Protein 1RJU (pdb70)

Secondary structure (DSSP, 8-state):
------STTTTT-GGGTTS--SPTT---GGG--TT-

B-factor: mean 16.52, std 8.25, range [8.01, 50.13]

Solvent-accessible surface area: 2769 Å² total; per-residue (Å²): 115,112,13,132,12,115,2,63,61,0,121,132,55,151,154,10,49,182,77,2,84,4,79,133,54,8,77,60,75,117,163,24,43,36,78,174

Radius of gyration: 8.1 Å; Cα contacts (8 Å, |Δi|>4): 57; chains: 1; bounding box: 19×17×18 Å

Foldseek 3Di:
DADDEQEPVPVVDPVCRPPFPFDPHHHYPVPTPGPD

Sequence (36 aa):
HECQCQCGSCKNNEQCQKSCSCPTGCNSDDKCPCGN

Nearest PDB structures (foldseek):
  1rju-assembly1_V  TM=1.029E+00  e=2.093E-06  unclassified
  1fmy-assembly1_A  TM=8.529E-01  e=2.517E-03  Saccharomyces cerevisiae

Structure (mmCIF, N/CA/C/O backbone):
data_1RJU
#
_entry.id   1RJU
#
_cell.length_a   62.167
_cell.length_b   62.167
_cell.length_c   62.167
_cell.angle_alpha   90.00
_cell.angle_beta   90.00
_cell.angle_gamma   90.00
#
_symmetry.space_group_name_H-M   'P 43 3 2'
#
loop_
_entity.id
_entity.type
_entity.pdbx_description
1 polymer Metallothionein
2 non-polymer 'COPPER (I) ION'
3 water water
#
loop_
_atom_site.group_PDB
_atom_site.id
_atom_site.type_symbol
_atom_site.label_atom_id
_atom_site.label_alt_id
_atom_site.label_comp_id
_atom_site.label_asym_id
_atom_site.label_entity_id
_atom_site.label_seq_id
_atom_site.pdbx_PDB_ins_code
_atom_site.Cartn_x
_atom_site.Cartn_y
_atom_site.Cartn_z
_atom_site.occupancy
_atom_site.B_iso_or_equiv
_atom_site.auth_seq_id
_atom_site.auth_comp_id
_atom_site.auth_asym_id
_atom_site.auth_atom_id
_atom_site.pdbx_PDB_model_num
ATOM 1 N N . HIS A 1 1 ? 9.811 -15.697 2.568 1.00 10.17 1 HIS V N 1
ATOM 2 C CA . HIS A 1 1 ? 10.483 -14.378 2.556 1.00 9.73 1 HIS V CA 1
ATOM 3 C C . HIS A 1 1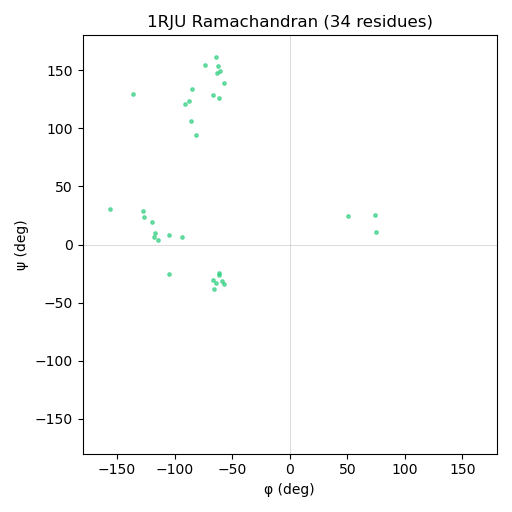 ? 9.835 -13.414 3.570 1.00 10.02 1 HIS V C 1
ATOM 4 O O . HIS A 1 1 ? 8.733 -13.630 4.014 1.00 11.10 1 HIS V O 1
ATOM 11 N N . GLU A 1 2 ? 10.531 -12.342 3.854 1.00 10.18 2 GLU V N 1
ATOM 12 C CA . GLU A 1 2 ? 10.017 -11.293 4.697 1.00 10.92 2 GLU V CA 1
ATOM 13 C C . GLU A 1 2 ? 8.706 -10.806 4.041 1.00 11.90 2 GLU V C 1
ATOM 14 O O . GLU A 1 2 ? 8.618 -10.551 2.861 1.00 9.81 2 GLU V O 1
ATOM 20 N N . CYS A 1 3 ? 7.710 -10.562 4.849 1.00 11.21 3 CYS V N 1
ATOM 21 C CA . CYS A 1 3 ? 6.416 -10.223 4.368 1.00 11.08 3 CYS V CA 1
ATOM 22 C C . CYS A 1 3 ? 6.242 -8.752 4.215 1.00 11.23 3 CYS V C 1
ATOM 23 O O . CYS A 1 3 ? 6.386 -8.004 5.164 1.00 12.91 3 CYS V O 1
ATOM 26 N N . GLN A 1 4 ? 5.932 -8.307 2.989 1.00 10.36 4 GLN V N 1
ATOM 27 C CA . GLN A 1 4 ? 5.639 -6.923 2.755 1.00 11.14 4 GLN V CA 1
ATOM 28 C C . GLN A 1 4 ? 4.279 -6.740 2.049 1.00 11.26 4 GLN V C 1
ATOM 29 O O . GLN A 1 4 ? 3.969 -5.752 1.444 1.00 14.26 4 GLN V O 1
ATOM 35 N N . CYS A 1 5 ? 3.423 -7.711 2.201 1.00 9.99 5 CYS V N 1
ATOM 36 C CA . CYS A 1 5 ? 2.026 -7.682 1.738 1.00 9.91 5 CYS V CA 1
ATOM 37 C C . CYS A 1 5 ? 1.272 -6.557 2.388 1.00 10.25 5 CYS V C 1
ATOM 38 O O . CYS A 1 5 ? 1.395 -6.342 3.581 1.00 11.63 5 CYS V O 1
ATOM 41 N N . GLN A 1 6 ? 0.307 -6.047 1.650 1.00 10.55 6 GLN V N 1
ATOM 42 C CA . GLN A 1 6 ? -0.683 -5.104 2.198 1.00 10.35 6 GLN V CA 1
ATOM 43 C C . GLN A 1 6 ? -2.129 -5.583 2.165 1.00 8.59 6 GLN V C 1
ATOM 44 O O . GLN A 1 6 ? -3.044 -4.854 2.515 1.00 10.39 6 GLN V O 1
ATOM 50 N N . CYS A 1 7 ? -2.305 -6.827 1.773 1.00 8.81 7 CYS V N 1
ATOM 51 C CA . CYS A 1 7 ? -3.601 -7.446 1.883 1.00 9.33 7 CYS V CA 1
ATOM 52 C C . CYS A 1 7 ? -4.050 -7.574 3.329 1.00 9.34 7 CYS V C 1
ATOM 53 O O . CYS A 1 7 ? -3.238 -7.642 4.255 1.00 10.01 7 CYS V O 1
ATOM 56 N N . GLY A 1 8 ? -5.329 -7.769 3.544 1.00 9.74 8 GLY V 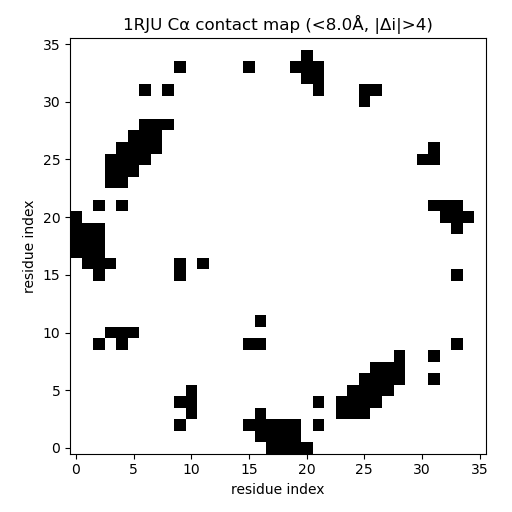N 1
ATOM 57 C CA . GLY A 1 8 ? -5.854 -7.924 4.874 1.00 10.69 8 GLY V CA 1
ATOM 58 C C . GLY A 1 8 ? -5.357 -9.175 5.551 1.00 9.93 8 GLY V C 1
ATOM 59 O O . GLY A 1 8 ? -5.063 -9.153 6.732 1.00 11.20 8 GLY V O 1
ATOM 60 N N . SER A 1 9 ? -5.234 -10.266 4.803 1.00 10.52 9 SER V N 1
ATOM 61 C CA . SER A 1 9 ? -4.793 -11.521 5.434 1.00 9.60 9 SER V CA 1
ATOM 62 C C . SER A 1 9 ? -3.397 -11.463 5.986 1.00 11.17 9 SER V C 1
ATOM 63 O O . SER A 1 9 ? -3.129 -12.113 7.011 1.00 14.19 9 SER V O 1
ATOM 66 N N . CYS A 1 10 ? -2.518 -10.731 5.368 1.00 10.13 10 CYS V N 1
ATOM 67 C CA . CYS A 1 10 ? -1.142 -10.736 5.788 1.00 10.89 10 CYS V CA 1
ATOM 68 C C . CYS A 1 10 ? -0.632 -9.552 6.555 1.00 11.63 10 CYS V C 1
ATOM 69 O O . CYS A 1 10 ? 0.330 -9.679 7.293 1.00 14.08 10 CYS V O 1
ATOM 72 N N . LYS A 1 11 ? -1.228 -8.387 6.407 1.00 13.43 11 LYS V N 1
ATOM 73 C CA . LYS A 1 11 ? -0.700 -7.111 7.023 1.00 14.82 11 LYS V CA 1
ATOM 74 C C . LYS A 1 11 ? -0.834 -7.269 8.535 1.00 16.52 11 LYS V C 1
ATOM 75 O O . LYS A 1 11 ? -1.807 -7.655 9.093 1.00 18.33 11 LYS V O 1
ATOM 81 N N . ASN A 1 12 ? 0.272 -7.013 9.210 1.00 19.71 12 ASN V N 1
ATOM 82 C CA . ASN A 1 12 ? 0.417 -7.246 10.628 1.00 23.04 12 ASN V CA 1
ATOM 83 C C . ASN A 1 12 ? 0.003 -8.656 11.144 1.00 21.30 12 ASN V C 1
ATOM 84 O O . ASN A 1 12 ? -0.446 -8.801 12.299 1.00 24.79 12 ASN V O 1
ATOM 89 N N . ASN A 1 13 ? 0.027 -9.680 10.287 1.00 18.37 13 ASN V N 1
ATOM 90 C CA . ASN A 1 13 ? -0.219 -11.065 10.619 1.00 17.97 13 ASN V CA 1
ATOM 91 C C . ASN A 1 13 ? 1.087 -11.691 11.092 1.00 18.83 13 ASN V C 1
ATOM 92 O O . ASN A 1 13 ? 1.994 -12.009 10.281 1.00 16.93 13 ASN V O 1
ATOM 97 N N . GLU A 1 14 ? 1.202 -11.921 12.375 1.00 21.06 14 GLU V N 1
ATOM 98 C CA . GLU A 1 14 ? 2.461 -12.459 12.891 1.00 20.35 14 GLU V CA 1
ATOM 99 C C . GLU A 1 14 ? 2.840 -13.831 12.333 1.00 22.00 14 GLU V C 1
ATOM 100 O O . GLU A 1 14 ? 4.046 -14.069 12.219 1.00 24.20 14 GLU V O 1
ATOM 106 N N . GLN A 1 15 ? 1.895 -14.637 11.868 1.00 20.51 15 GLN V N 1
ATOM 107 C CA . GLN A 1 15 ? 2.182 -15.985 11.416 1.00 20.71 15 GLN V CA 1
ATOM 108 C C . GLN A 1 15 ? 3.030 -16.043 10.176 1.00 19.10 15 GLN V C 1
ATOM 109 O O . GLN A 1 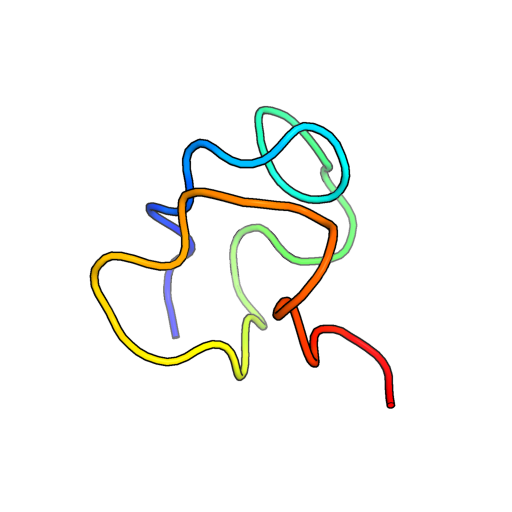15 ? 3.798 -16.982 9.984 1.00 20.86 15 GLN V O 1
ATOM 115 N N . CYS A 1 16 ? 2.920 -15.056 9.296 1.00 16.49 16 CYS V N 1
ATOM 116 C CA . CYS A 1 16 ? 3.655 -15.138 8.016 1.00 14.91 16 CYS V CA 1
ATOM 117 C C . CYS A 1 16 ? 4.679 -14.027 7.858 1.00 13.23 16 CYS V C 1
ATOM 118 O O . CYS A 1 16 ? 5.186 -13.790 6.762 1.00 13.75 16 CYS V O 1
ATOM 121 N N . GLN A 1 17 ? 4.947 -13.252 8.906 1.00 14.63 17 GLN V N 1
ATOM 122 C CA . GLN A 1 17 ? 5.876 -12.109 8.753 1.00 15.97 17 GLN V CA 1
ATOM 123 C C . GLN A 1 17 ? 7.292 -12.462 8.273 1.00 15.47 17 GLN V C 1
ATOM 124 O O . GLN A 1 17 ? 7.889 -11.660 7.530 1.00 15.63 17 GLN V O 1
ATOM 130 N N . LYS A 1 18 ? 7.767 -13.648 8.635 1.00 15.91 18 LYS V N 1
ATOM 131 C CA . LYS A 1 18 ? 9.102 -14.117 8.252 1.00 16.81 18 LYS V CA 1
ATOM 132 C C . LYS A 1 18 ? 9.055 -15.488 7.595 1.00 16.61 18 LYS V C 1
ATOM 133 O O . LYS A 1 18 ? 10.006 -16.276 7.725 1.00 19.51 18 LYS V O 1
ATOM 139 N N . SER A 1 19 ? 7.952 -15.794 6.932 1.00 16.00 19 SER V N 1
ATOM 140 C CA . SER A 1 19 ? 7.759 -17.096 6.322 1.00 15.12 19 SER V CA 1
ATOM 141 C C . SER A 1 19 ? 6.737 -17.018 5.172 1.00 15.57 19 SER V C 1
ATOM 142 O O . SER A 1 19 ? 5.991 -17.953 4.909 1.00 17.73 19 SER V O 1
ATOM 145 N N . CYS A 1 20 ? 6.709 -15.857 4.528 1.00 12.45 20 CYS V N 1
ATOM 146 C CA . CYS A 1 20 ? 5.677 -15.564 3.536 1.00 11.35 20 CYS V CA 1
ATOM 147 C C . CYS A 1 20 ? 6.037 -16.094 2.153 1.00 8.81 20 CYS V C 1
ATOM 148 O O . CYS A 1 20 ? 7.167 -15.918 1.693 1.00 10.57 20 CYS V O 1
ATOM 151 N N . SER A 1 21 ? 5.113 -16.742 1.504 1.00 10.50 21 SER V N 1
ATOM 152 C CA . SER A 1 21 ? 5.242 -17.333 0.170 1.00 9.83 21 SER V CA 1
ATOM 153 C C . SER A 1 21 ? 4.519 -16.528 -0.914 1.00 9.32 21 SER V C 1
ATOM 154 O O . SER A 1 21 ? 4.435 -16.964 -2.056 1.00 10.64 21 SER V O 1
ATOM 157 N N . CYS A 1 22 ? 4.031 -15.350 -0.584 1.00 9.73 22 CYS V N 1
ATOM 158 C CA . CYS A 1 22 ? 3.229 -14.565 -1.507 1.00 8.36 22 CYS V CA 1
ATOM 159 C C . CYS A 1 22 ? 4.137 -13.965 -2.613 1.00 8.01 22 CYS V C 1
ATOM 160 O O . CYS A 1 22 ? 5.298 -13.694 -2.373 1.00 9.80 22 CYS V O 1
ATOM 163 N N . PRO A 1 23 ? 3.577 -13.682 -3.769 1.00 8.28 23 PRO V N 1
ATOM 164 C CA . PRO A 1 23 ? 4.304 -12.859 -4.716 1.00 8.53 23 PRO V CA 1
ATOM 165 C C . PRO A 1 23 ? 4.517 -11.505 -4.085 1.00 8.56 23 PRO V C 1
ATOM 166 O O . PRO A 1 23 ? 3.769 -11.052 -3.240 1.00 9.68 23 PRO V O 1
ATOM 170 N N . THR A 1 24 ? 5.564 -10.800 -4.483 1.00 9.13 24 THR V N 1
ATOM 171 C CA . THR A 1 24 ? 5.777 -9.437 -4.046 1.00 9.20 24 THR V CA 1
ATOM 172 C C . THR A 1 24 ? 4.600 -8.604 -4.575 1.00 9.73 24 THR V C 1
ATOM 173 O O . THR A 1 24 ? 4.008 -8.896 -5.579 1.00 11.49 24 THR V O 1
ATOM 177 N N . GLY A 1 25 ? 4.224 -7.594 -3.820 1.00 10.04 25 GLY V N 1
ATOM 178 C CA . GLY A 1 25 ? 3.121 -6.779 -4.192 1.00 10.28 25 GLY V CA 1
A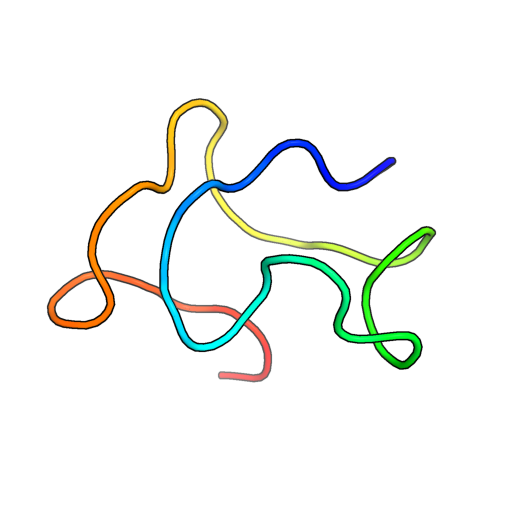TOM 179 C C . GLY A 1 25 ? 1.778 -7.463 -3.987 1.00 9.69 25 GLY V C 1
ATOM 180 O O . GLY A 1 25 ? 0.789 -7.127 -4.647 1.00 10.10 25 GLY V O 1
ATOM 181 N N . CYS A 1 26 ? 1.689 -8.411 -3.078 1.00 9.52 26 CYS V N 1
ATOM 182 C CA . CYS A 1 26 ? 0.419 -9.126 -2.799 1.00 8.80 26 CYS V CA 1
ATOM 183 C C . CYS A 1 26 ? -0.426 -8.261 -1.877 1.00 9.35 26 CYS V C 1
ATOM 184 O O . CYS A 1 26 ? -0.274 -8.243 -0.647 1.00 9.61 26 CYS V O 1
ATOM 187 N N . ASN A 1 27 ? -1.292 -7.481 -2.479 1.00 9.00 27 ASN V N 1
ATOM 188 C CA . ASN A 1 27 ? -2.046 -6.459 -1.833 1.00 9.58 27 ASN V CA 1
ATOM 189 C C . ASN A 1 27 ? -3.545 -6.675 -1.787 1.00 8.70 27 ASN V C 1
ATOM 190 O O . ASN A 1 27 ? -4.227 -5.887 -1.181 1.00 10.45 27 ASN V O 1
ATOM 195 N N . SER A 1 28 ? -4.043 -7.816 -2.261 1.00 9.44 28 SER V N 1
ATOM 196 C CA . SER A 1 28 ? -5.458 -8.133 -2.264 1.00 10.44 28 SER V CA 1
ATOM 197 C C . SER A 1 28 ? -5.702 -9.517 -1.828 1.00 10.79 28 SER V C 1
AT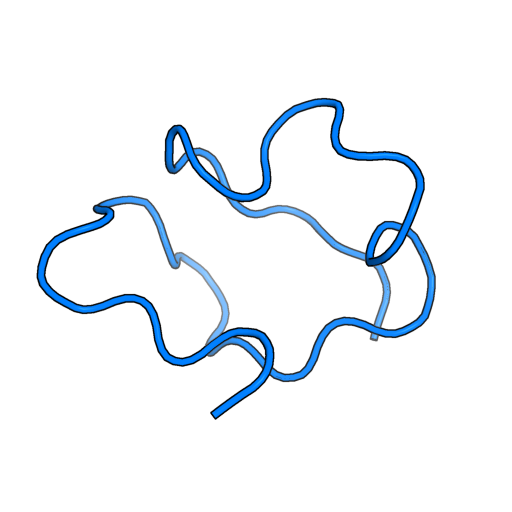OM 198 O O . SER A 1 28 ? -5.137 -10.446 -2.324 1.00 11.33 28 SER V O 1
ATOM 201 N N . ASP A 1 29 ? -6.620 -9.682 -0.875 1.00 9.22 29 ASP V N 1
ATOM 202 C CA . ASP A 1 29 ? -6.989 -10.975 -0.393 1.00 9.71 29 ASP V CA 1
ATOM 203 C C . ASP A 1 29 ? -7.484 -11.913 -1.470 1.00 11.04 29 ASP V C 1
ATOM 204 O O . ASP A 1 29 ? -7.344 -13.103 -1.358 1.00 10.36 29 ASP V O 1
ATOM 209 N N . ASP A 1 30 ? -8.170 -11.331 -2.457 1.00 10.39 30 ASP V N 1
ATOM 210 C CA . ASP A 1 30 ? -8.829 -12.180 -3.452 1.00 11.48 30 ASP V CA 1
ATOM 211 C C . ASP A 1 30 ? -7.881 -13.047 -4.238 1.00 13.50 30 ASP V C 1
ATOM 212 O O . ASP A 1 30 ? -8.297 -14.117 -4.725 1.00 15.99 30 ASP V O 1
ATOM 217 N N . LYS A 1 31 ? -6.625 -12.583 -4.346 1.00 13.45 31 LYS V N 1
ATOM 218 C CA . LYS A 1 31 ? -5.570 -13.262 -5.044 1.00 14.73 31 LYS V CA 1
ATOM 219 C C . LYS A 1 31 ? -4.403 -13.623 -4.183 1.00 13.66 31 LYS V C 1
ATOM 220 O O . LYS A 1 31 ? -3.290 -13.860 -4.653 1.00 16.61 31 LYS V O 1
ATOM 226 N N . CYS A 1 32 ? -4.603 -13.649 -2.931 1.00 11.12 32 CYS V N 1
ATOM 227 C CA . CYS A 1 32 ? -3.545 -13.972 -2.009 1.00 10.12 32 CYS V CA 1
ATOM 228 C C . CYS A 1 32 ? -3.458 -15.460 -1.787 1.00 11.12 32 CYS V C 1
ATOM 229 O O . CYS A 1 32 ? -4.428 -16.063 -1.311 1.00 10.14 32 CYS V O 1
ATOM 232 N N . PRO A 1 33 ? -2.263 -16.058 -2.045 1.00 9.95 33 PRO V N 1
ATOM 233 C CA . PRO A 1 33 ? -2.049 -17.486 -1.846 1.00 11.72 33 PRO V CA 1
ATOM 234 C C . PRO A 1 33 ? -1.484 -17.881 -0.503 1.00 10.92 33 PRO V C 1
ATOM 235 O O . PRO A 1 33 ? -1.006 -19.006 -0.395 1.00 13.60 33 PRO V O 1
ATOM 239 N N . CYS A 1 34 ? -1.350 -16.946 0.423 1.00 9.61 34 CYS V N 1
ATOM 240 C CA . CYS A 1 34 ? -0.571 -17.215 1.632 1.00 10.62 34 CYS V CA 1
ATOM 241 C C . CYS A 1 34 ? -1.176 -18.350 2.432 1.00 12.01 34 CYS V C 1
ATOM 242 O O . CYS A 1 34 ? -2.380 -18.252 2.789 1.00 12.20 34 CYS V O 1
ATOM 245 N N . GLY A 1 35 ? -0.420 -19.380 2.765 1.00 14.14 35 GLY V N 1
ATOM 246 C CA . GLY A 1 35 ? -0.991 -20.540 3.445 1.00 14.15 35 GLY V CA 1
ATOM 247 C C . GLY A 1 35 ? -1.819 -21.493 2.628 1.00 16.00 35 GLY V C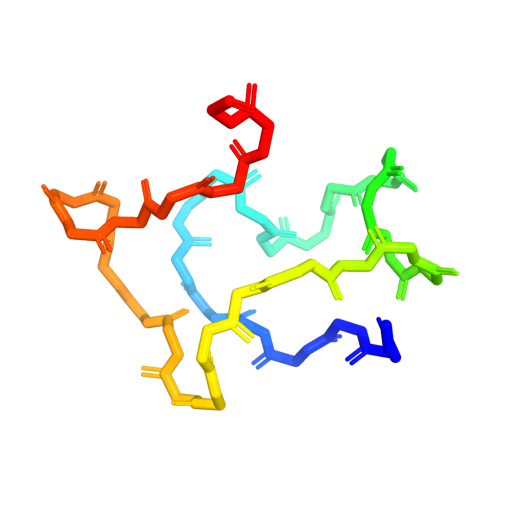 1
ATOM 248 O O . GLY A 1 35 ? -2.480 -22.360 3.232 1.00 20.00 35 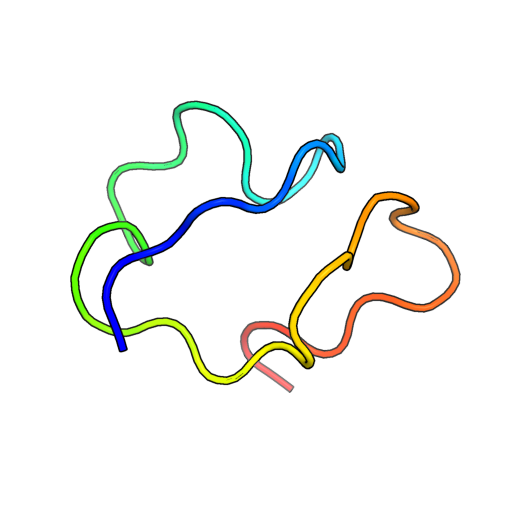GLY V O 1
ATOM 249 N N . ASN A 1 36 ? -1.824 -21.379 1.302 1.00 16.98 36 ASN V N 1
ATOM 250 C CA . ASN A 1 36 ? -2.454 -22.316 0.429 1.00 19.27 36 ASN V CA 1
ATOM 251 C C . ASN A 1 36 ? -1.654 -23.638 0.486 1.00 21.90 36 ASN V C 1
ATOM 252 O O . ASN A 1 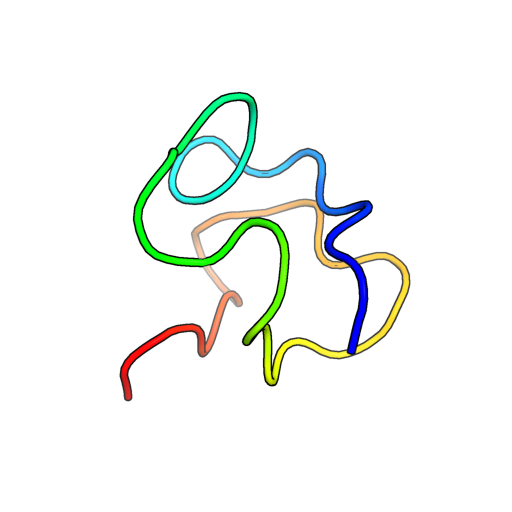36 ? -0.525 -23.701 1.028 1.00 26.17 36 ASN V O 1
#